Protein AF-A0A4R6Q178-F1 (afdb_monomer)

Radius of gyration: 17.93 Å; Cα contacts (8 Å, |Δi|>4): 59; chains: 1; bounding box: 51×26×48 Å

pLDDT: mean 77.83, std 16.65, range [44.28, 95.94]

Mean predicted aligned error: 10.74 Å

Sequence (80 aa):
MLYPSINKIRKKADSRYTL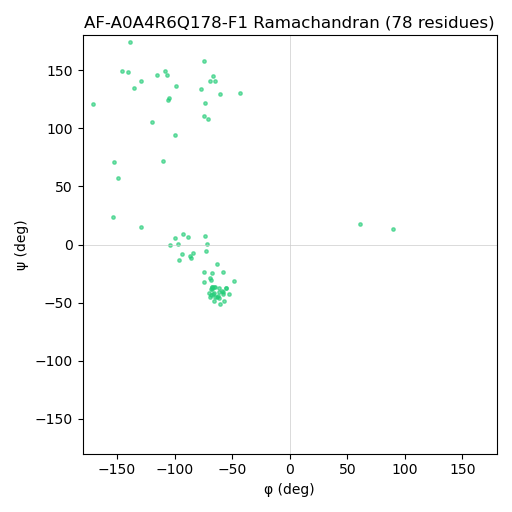VVLAAKRARDLIDGKPALTDTAVDQPVSIAAHEIAEDLITYSRDESAMDDAHDASAEKTEE

Nearest PDB structures (foldseek):
  8i24-assembly1_E  TM=9.410E-01  e=3.392E-04  Acetivibrio thermocellus DSM 1313
  7l7b-assembly1_E  TM=9.129E-01  e=7.810E-04  Clostridia bacterium
  6pst-assembly1_K  TM=9.121E-01  e=1.140E-02  Escherichia coli
  7szk-assembly1_E  TM=8.973E-01  e=1.535E-02  Escherichia coli K-12
  6asx-assembly1_K  TM=9.034E-01  e=2.956E-02  Escherichia coli K-12

Solvent-accessible surface area (backbone atoms only — not comparable to full-atom values): 5304 Å² total; per-residue (Å²): 130,75,69,62,56,67,76,65,43,55,77,70,39,99,39,76,66,58,44,52,50,51,28,53,55,45,18,48,43,44,73,74,66,46,82,77,93,58,96,65,100,57,87,49,43,55,48,44,28,45,41,28,39,58,70,67,76,48,82,85,84,80,73,78,87,72,70,80,86,77,77,89,85,83,84,84,76,90,78,136

Organism: NCBI:txid433323

Foldseek 3Di:
DQPPDPVLLPVQDPDPVQSVVQLVVQLVCVVVPNDQPDDDPDPRSSSSSSVCSSVVVDHDDDDPVVPPPPDPDPDDDDDD

Secondary structure (DSSP, 8-state):
--SSPHHHHTTSSSSHHHHHHHHHHHHHHHHTTPPPSS--S---HHHHHHHHHHTTS------GGGSSTTS-SS------

InterPro domains:
  IPR003716 DNA-directed RNA polymerase, omega subunit [MF_00366] (1-61)
  IPR003716 DNA-directed RNA polymerase, omega subunit [PTHR34476] (1-71)
  IPR003716 DNA-directed RNA polymerase, omega subunit [TIGR00690] (1-58)
  IPR006110 RNA polymerase, subunit omega/Rpo6/RPB6 [PF01192] (11-60)
  IPR006110 RNA polymerase, subunit omega/Rpo6/RPB6 [SM01409] (8-60)
  IPR036161 RPB6/omega subunit-like superfamily [G3DSA:3.90.940.10] (5-80)
  IPR036161 RPB6/omega subunit-like superfamily [SSF63562] (1-66)

Structure (mmCIF, N/CA/C/O backbone):
data_AF-A0A4R6Q178-F1
#
_entry.id   AF-A0A4R6Q178-F1
#
loop_
_atom_site.group_PDB
_atom_site.id
_atom_site.type_symbol
_atom_site.label_atom_id
_atom_site.label_alt_id
_atom_site.label_comp_id
_atom_site.label_asym_id
_atom_site.label_entity_id
_atom_site.label_seq_id
_atom_site.pdbx_PDB_ins_code
_atom_site.Cartn_x
_atom_site.Cartn_y
_atom_site.Cartn_z
_atom_site.occupancy
_atom_site.B_iso_or_equiv
_atom_site.auth_seq_id
_atom_site.auth_comp_id
_atom_site.auth_asym_id
_atom_site.auth_atom_id
_atom_site.pdbx_PDB_model_num
ATOM 1 N N . MET A 1 1 ? 0.237 -15.211 11.637 1.00 49.59 1 MET A N 1
ATOM 2 C CA . MET A 1 1 ? 0.030 -15.345 10.176 1.00 49.59 1 MET A CA 1
ATOM 3 C C . MET A 1 1 ? -0.142 -13.947 9.613 1.00 49.59 1 MET A C 1
ATOM 5 O O . MET A 1 1 ? -0.976 -13.228 10.141 1.00 49.59 1 MET A O 1
ATOM 9 N N . LEU A 1 2 ? 0.658 -13.546 8.619 1.00 52.59 2 LEU A N 1
ATOM 10 C CA . LEU A 1 2 ? 0.487 -12.249 7.959 1.00 52.59 2 LEU A CA 1
ATOM 11 C C . LEU A 1 2 ? -0.792 -12.333 7.112 1.00 52.59 2 LEU A C 1
ATOM 13 O O . LEU A 1 2 ? -0.843 -13.098 6.146 1.00 52.59 2 LEU A O 1
ATOM 17 N N . TYR A 1 3 ? -1.843 -11.651 7.552 1.00 53.62 3 TYR A N 1
ATOM 18 C CA . TYR A 1 3 ? -3.060 -11.458 6.776 1.00 53.62 3 TYR A CA 1
ATOM 19 C C . TYR A 1 3 ? -2.966 -10.071 6.136 1.00 53.62 3 TYR A C 1
ATOM 21 O O . TYR A 1 3 ? -2.508 -9.152 6.815 1.00 53.62 3 TYR A O 1
ATOM 29 N N . PRO A 1 4 ? -3.317 -9.924 4.850 1.00 64.94 4 PRO A N 1
ATOM 30 C CA . PRO A 1 4 ? -3.857 -10.937 3.936 1.00 64.94 4 PRO A CA 1
ATOM 31 C C . PRO A 1 4 ? -2.818 -11.960 3.443 1.00 64.94 4 PRO A C 1
ATOM 33 O O . PRO A 1 4 ? -1.617 -11.700 3.413 1.00 64.94 4 PRO A O 1
ATOM 36 N N . SER A 1 5 ? -3.281 -13.136 2.994 1.00 69.75 5 SER A N 1
ATOM 37 C CA . SER A 1 5 ? -2.385 -14.149 2.415 1.00 69.75 5 SER A CA 1
ATOM 38 C C . SER A 1 5 ? -1.670 -13.596 1.174 1.00 69.75 5 SER A C 1
ATOM 40 O O . SER A 1 5 ? -2.334 -13.149 0.234 1.00 69.75 5 SER A O 1
ATOM 42 N N . ILE A 1 6 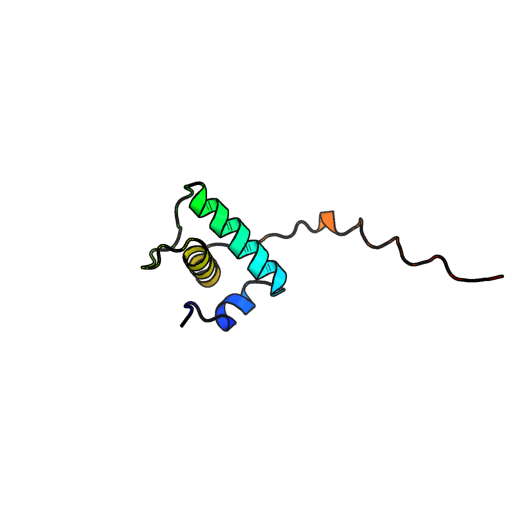? -0.342 -13.725 1.122 1.00 67.44 6 ILE A N 1
ATOM 43 C CA . ILE A 1 6 ? 0.526 -13.260 0.021 1.00 67.44 6 ILE A CA 1
ATOM 44 C C . ILE A 1 6 ? 0.029 -13.673 -1.380 1.00 67.44 6 ILE A C 1
ATOM 46 O O . ILE A 1 6 ? 0.200 -12.940 -2.351 1.00 67.44 6 ILE A O 1
ATOM 50 N N . ASN A 1 7 ? -0.640 -14.826 -1.493 1.00 68.00 7 ASN A N 1
ATOM 51 C CA . ASN A 1 7 ? -1.174 -15.342 -2.755 1.00 68.00 7 ASN A CA 1
ATOM 52 C C . ASN A 1 7 ? -2.343 -14.515 -3.313 1.00 68.00 7 ASN A C 1
ATOM 54 O O . ASN A 1 7 ? -2.488 -14.438 -4.531 1.00 68.00 7 ASN A O 1
ATOM 58 N N . LYS A 1 8 ? -3.156 -13.883 -2.453 1.00 69.94 8 LYS A N 1
ATOM 59 C CA . LYS A 1 8 ? -4.227 -12.971 -2.892 1.00 69.94 8 LYS A CA 1
ATOM 60 C 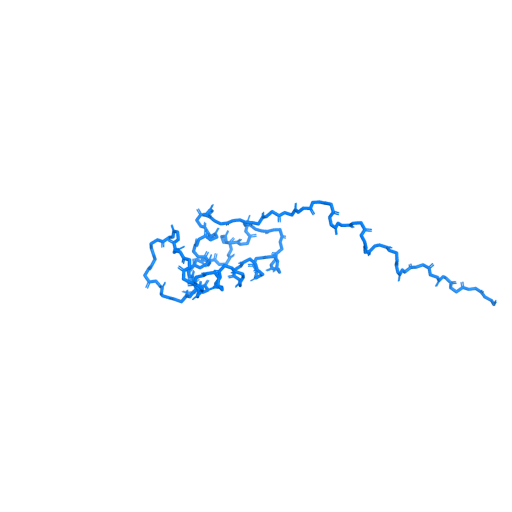C . LYS A 1 8 ? -3.638 -11.680 -3.457 1.00 69.94 8 LYS A C 1
ATOM 62 O O . LYS A 1 8 ? -4.060 -11.229 -4.515 1.00 69.94 8 LYS A O 1
ATOM 67 N N . ILE A 1 9 ? -2.611 -11.154 -2.793 1.00 72.25 9 ILE A N 1
ATOM 68 C CA . ILE A 1 9 ? -1.965 -9.889 -3.156 1.00 72.25 9 ILE A CA 1
ATOM 69 C C . ILE A 1 9 ? -1.084 -10.043 -4.408 1.00 72.25 9 ILE A C 1
ATOM 71 O O . ILE A 1 9 ? -1.009 -9.146 -5.238 1.00 72.25 9 ILE A O 1
ATOM 75 N N . ARG A 1 10 ? -0.480 -11.220 -4.622 1.00 72.12 10 ARG A N 1
ATOM 76 C CA . ARG A 1 10 ? 0.322 -11.520 -5.825 1.00 72.12 10 ARG A CA 1
ATOM 77 C C . ARG 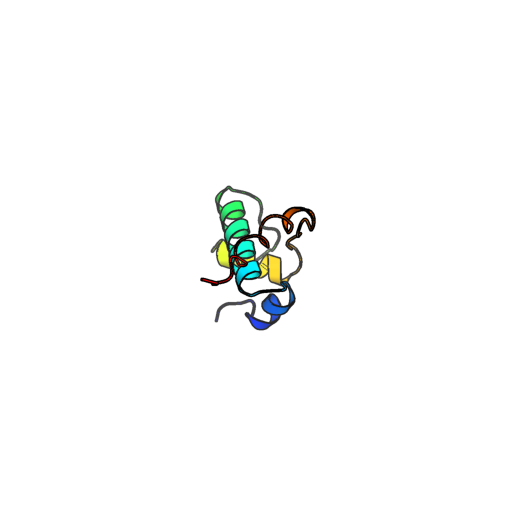A 1 10 ? -0.423 -11.362 -7.149 1.00 72.12 10 ARG A C 1
ATOM 79 O O . ARG A 1 10 ? 0.236 -11.205 -8.164 1.00 72.12 10 ARG A O 1
ATOM 86 N N . LYS A 1 11 ? -1.755 -11.453 -7.158 1.00 78.00 11 LYS A N 1
ATOM 87 C CA . LYS A 1 11 ? -2.563 -11.251 -8.372 1.00 78.00 11 LYS A CA 1
ATOM 88 C C . LYS A 1 11 ? -2.857 -9.774 -8.657 1.00 78.00 11 LYS A C 1
ATOM 90 O O . LYS A 1 11 ? -3.436 -9.478 -9.691 1.00 78.00 11 LYS A O 1
ATOM 95 N N . LYS A 1 12 ? -2.495 -8.873 -7.738 1.00 80.00 12 LYS A N 1
ATOM 96 C CA . LYS A 1 12 ? -2.766 -7.430 -7.813 1.00 80.00 12 LYS A CA 1
ATOM 97 C C . LYS A 1 12 ? -1.625 -6.634 -8.443 1.00 80.00 12 LYS A C 1
ATOM 99 O O . LYS A 1 12 ? -1.779 -5.446 -8.685 1.00 80.00 12 LYS A O 1
ATOM 104 N N . ALA A 1 13 ? -0.479 -7.271 -8.689 1.00 8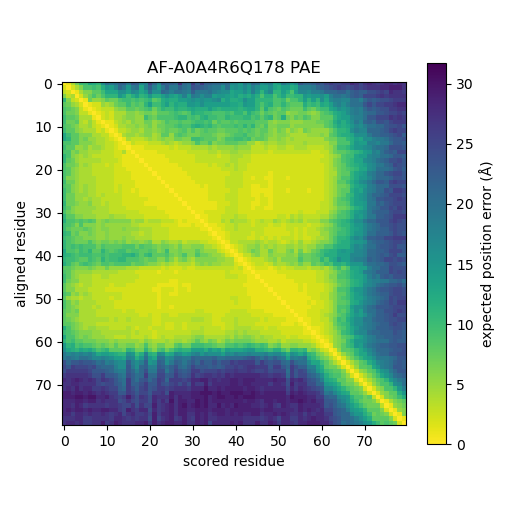0.94 13 ALA A N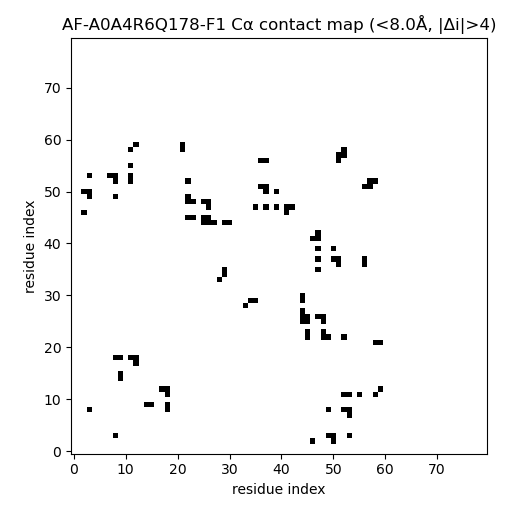 1
ATOM 105 C CA . ALA A 1 13 ? 0.648 -6.650 -9.364 1.00 80.94 13 ALA A CA 1
ATOM 106 C C . ALA A 1 13 ? 1.409 -7.646 -10.233 1.00 80.94 13 ALA A C 1
ATOM 108 O O . ALA A 1 13 ? 1.517 -8.823 -9.894 1.00 80.94 13 ALA A O 1
ATOM 109 N N . ASP A 1 14 ? 1.998 -7.144 -11.316 1.00 79.38 14 ASP A N 1
ATOM 110 C CA . ASP A 1 14 ? 2.689 -7.975 -12.310 1.00 79.38 14 ASP A CA 1
ATOM 111 C C . ASP A 1 14 ? 3.964 -8.622 -11.756 1.00 79.38 14 ASP A C 1
ATOM 113 O O . ASP A 1 14 ? 4.422 -9.655 -12.240 1.00 79.38 14 ASP A O 1
ATOM 117 N N . SER A 1 15 ? 4.562 -8.014 -10.727 1.00 84.25 15 SER A N 1
ATOM 118 C CA . SER A 1 15 ? 5.802 -8.486 -10.122 1.00 84.25 15 SER A CA 1
ATOM 119 C C . SER A 1 15 ? 5.793 -8.342 -8.606 1.00 84.25 15 SER A C 1
ATOM 121 O O . SER A 1 15 ? 5.254 -7.388 -8.039 1.00 84.25 15 SER A O 1
ATOM 123 N N . ARG A 1 16 ? 6.493 -9.270 -7.941 1.00 84.00 16 ARG A N 1
ATOM 124 C CA . ARG A 1 16 ? 6.755 -9.217 -6.494 1.00 84.00 16 ARG A CA 1
ATOM 125 C C . ARG A 1 16 ? 7.437 -7.907 -6.096 1.00 84.00 16 ARG A C 1
ATOM 127 O O . ARG A 1 16 ? 7.116 -7.359 -5.050 1.00 84.00 16 ARG A O 1
ATOM 134 N N . TYR A 1 17 ? 8.339 -7.394 -6.932 1.00 87.50 17 TYR A N 1
ATOM 135 C CA . TYR A 1 17 ? 9.051 -6.144 -6.661 1.00 87.50 17 TYR A CA 1
ATOM 136 C C . TYR A 1 17 ? 8.117 -4.936 -6.727 1.00 87.50 17 TYR A C 1
ATOM 138 O O . TYR A 1 17 ? 8.143 -4.100 -5.829 1.00 87.50 17 TYR A O 1
ATOM 146 N N . THR A 1 18 ? 7.234 -4.884 -7.731 1.00 88.38 18 THR A N 1
ATOM 147 C CA . THR A 1 18 ? 6.200 -3.844 -7.834 1.00 88.38 18 THR A CA 1
ATOM 148 C C . THR A 1 18 ? 5.313 -3.841 -6.600 1.00 88.38 18 THR A C 1
ATOM 150 O O . THR A 1 18 ? 5.058 -2.780 -6.040 1.00 88.38 18 THR A O 1
ATOM 153 N N . LEU A 1 19 ? 4.917 -5.023 -6.123 1.00 88.38 19 LEU A N 1
ATOM 154 C CA . LEU A 1 19 ? 4.098 -5.134 -4.926 1.00 88.38 19 LEU A CA 1
ATOM 155 C C . LEU A 1 19 ? 4.807 -4.607 -3.669 1.00 88.38 19 LEU A C 1
ATOM 157 O O . LEU A 1 19 ? 4.210 -3.865 -2.893 1.00 88.38 19 LEU A O 1
ATOM 161 N N . VAL A 1 20 ? 6.082 -4.961 -3.477 1.00 89.94 20 VAL A N 1
ATOM 162 C CA . VAL A 1 20 ? 6.885 -4.481 -2.339 1.00 89.94 20 VAL A CA 1
ATOM 163 C C . VAL A 1 20 ? 7.046 -2.962 -2.385 1.00 89.94 20 VAL A C 1
ATOM 165 O O . VAL A 1 20 ? 6.868 -2.295 -1.368 1.00 89.94 20 VAL A O 1
ATOM 168 N N . VAL A 1 21 ? 7.337 -2.400 -3.562 1.00 91.50 21 VAL A N 1
ATOM 169 C CA . VAL A 1 21 ? 7.482 -0.948 -3.738 1.00 91.50 21 VAL A CA 1
ATOM 170 C C . VAL A 1 21 ? 6.153 -0.228 -3.506 1.00 91.50 21 VAL A C 1
ATOM 172 O O . VAL A 1 21 ? 6.141 0.803 -2.838 1.00 91.50 21 VAL A O 1
ATOM 175 N N . LEU A 1 22 ? 5.039 -0.767 -4.009 1.00 91.69 22 LEU A N 1
ATOM 176 C CA . LEU A 1 22 ? 3.700 -0.210 -3.805 1.00 91.69 22 LEU A CA 1
ATOM 177 C C . LEU A 1 22 ? 3.336 -0.175 -2.316 1.00 91.69 22 LEU A C 1
ATOM 179 O O . LEU A 1 22 ? 2.991 0.886 -1.797 1.00 91.69 22 LEU A O 1
ATOM 183 N N . ALA A 1 23 ? 3.492 -1.303 -1.618 1.00 91.56 23 ALA A N 1
ATOM 184 C CA . ALA A 1 23 ? 3.226 -1.392 -0.185 1.00 91.56 23 ALA A CA 1
ATOM 185 C C . ALA A 1 23 ? 4.129 -0.449 0.626 1.00 91.56 23 ALA A C 1
ATOM 187 O O . ALA A 1 23 ? 3.654 0.215 1.541 1.00 91.56 23 ALA A O 1
ATOM 188 N N . ALA A 1 24 ? 5.413 -0.332 0.270 1.00 93.31 24 ALA A N 1
ATOM 189 C CA . ALA A 1 24 ? 6.344 0.568 0.949 1.00 93.31 24 ALA A CA 1
ATOM 190 C C . ALA A 1 24 ? 5.996 2.049 0.739 1.00 93.31 24 ALA A C 1
ATOM 192 O O . ALA A 1 24 ? 6.042 2.826 1.690 1.00 93.31 24 ALA A O 1
ATOM 193 N N . LYS A 1 25 ? 5.638 2.447 -0.490 1.00 94.25 25 LYS A N 1
ATOM 194 C CA . LYS A 1 25 ? 5.180 3.813 -0.786 1.00 94.25 25 LYS A CA 1
ATOM 195 C C . LYS A 1 25 ? 3.916 4.136 0.003 1.00 94.25 25 LYS A C 1
ATOM 197 O O . LYS A 1 25 ? 3.857 5.172 0.656 1.00 94.25 25 LYS A O 1
ATOM 202 N N . ARG A 1 26 ? 2.949 3.216 0.013 1.00 94.88 26 ARG A N 1
ATOM 203 C CA . ARG A 1 26 ? 1.706 3.412 0.755 1.00 94.88 26 ARG A CA 1
ATOM 204 C C . ARG A 1 26 ? 1.905 3.419 2.274 1.00 94.88 26 ARG A C 1
ATOM 206 O O . ARG A 1 26 ? 1.281 4.206 2.972 1.00 94.88 26 ARG A O 1
ATOM 213 N N . ALA A 1 27 ? 2.809 2.605 2.804 1.00 94.44 27 ALA A N 1
ATOM 214 C CA . ALA A 1 27 ? 3.134 2.645 4.225 1.00 94.44 27 ALA A CA 1
ATOM 215 C C . ALA A 1 27 ? 3.701 4.013 4.650 1.00 94.44 27 ALA A C 1
ATOM 217 O O . ALA A 1 27 ? 3.363 4.492 5.726 1.00 94.44 27 ALA A O 1
ATOM 218 N N . ARG A 1 28 ? 4.520 4.664 3.807 1.00 95.81 28 ARG A N 1
ATOM 219 C CA . ARG A 1 28 ? 5.006 6.033 4.073 1.00 95.81 28 ARG A CA 1
ATOM 220 C C . ARG A 1 28 ? 3.874 7.047 4.077 1.00 95.81 28 ARG A C 1
ATOM 222 O O . ARG A 1 28 ? 3.785 7.824 5.007 1.00 95.81 28 ARG A O 1
ATOM 229 N N . ASP A 1 29 ? 2.976 6.964 3.103 1.00 95.25 29 ASP A N 1
ATOM 230 C CA . ASP A 1 29 ? 1.780 7.806 3.038 1.00 95.25 29 ASP A CA 1
ATOM 231 C C . ASP A 1 29 ? 0.953 7.764 4.336 1.00 95.25 29 ASP A C 1
ATOM 233 O O . ASP A 1 29 ? 0.484 8.796 4.810 1.00 95.25 29 ASP A O 1
ATOM 237 N N . LEU A 1 30 ? 0.787 6.573 4.918 1.00 93.88 30 LEU A N 1
ATOM 238 C CA . LEU A 1 30 ? 0.092 6.394 6.196 1.00 93.88 30 LEU A CA 1
ATOM 239 C C . LEU A 1 30 ? 0.875 7.007 7.369 1.00 93.88 30 LEU A C 1
ATOM 241 O O . LEU A 1 30 ? 0.276 7.603 8.258 1.00 93.88 30 LEU A O 1
ATOM 245 N N . ILE A 1 31 ? 2.208 6.901 7.360 1.00 93.81 31 ILE A N 1
ATOM 246 C CA . ILE A 1 31 ? 3.085 7.544 8.356 1.00 93.81 31 ILE A CA 1
ATOM 247 C C . ILE A 1 31 ? 3.027 9.074 8.236 1.00 93.81 31 ILE A C 1
ATOM 249 O O . ILE A 1 31 ? 3.011 9.764 9.251 1.00 93.81 31 ILE A O 1
ATOM 253 N N . ASP A 1 32 ? 2.920 9.595 7.014 1.00 95.94 32 ASP A N 1
ATOM 254 C CA . ASP A 1 32 ? 2.771 11.023 6.717 1.00 95.94 32 ASP A CA 1
ATOM 255 C C . ASP A 1 32 ? 1.376 11.566 7.097 1.00 95.94 32 ASP A C 1
ATOM 257 O O . ASP A 1 32 ? 1.089 12.750 6.914 1.00 95.94 32 ASP A O 1
ATOM 261 N N . GLY A 1 33 ? 0.496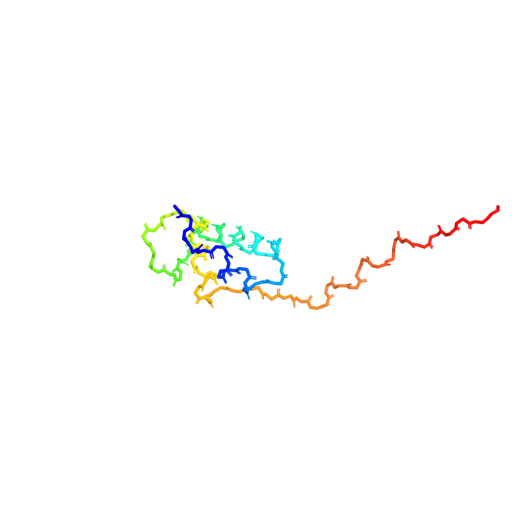 10.718 7.642 1.00 92.69 33 GLY A N 1
ATOM 262 C CA . GLY A 1 33 ? -0.815 11.100 8.162 1.00 92.69 33 GLY A CA 1
ATOM 263 C C . GLY A 1 33 ? -1.942 11.055 7.133 1.00 92.69 33 GLY A C 1
ATOM 264 O O . GLY A 1 33 ? -3.024 11.584 7.397 1.00 92.69 33 GLY A O 1
ATOM 265 N N . LYS A 1 34 ? -1.736 10.432 5.963 1.00 94.75 34 LYS A N 1
ATOM 266 C CA . LYS A 1 34 ? -2.848 10.187 5.034 1.00 94.75 34 LYS A CA 1
ATOM 267 C C . LYS A 1 34 ? -3.830 9.183 5.649 1.00 94.75 34 LYS A C 1
ATOM 269 O O . LYS A 1 34 ? -3.404 8.245 6.323 1.00 94.75 34 LYS A O 1
ATOM 274 N N . PRO A 1 35 ? -5.140 9.334 5.392 1.00 92.19 35 PRO A N 1
ATOM 275 C CA . PRO A 1 35 ? -6.136 8.429 5.945 1.00 92.19 35 PRO A CA 1
ATOM 276 C C . PRO A 1 35 ? -5.956 7.010 5.396 1.00 92.19 35 PRO A C 1
ATOM 278 O O . PRO A 1 35 ? -5.679 6.818 4.204 1.00 92.19 35 P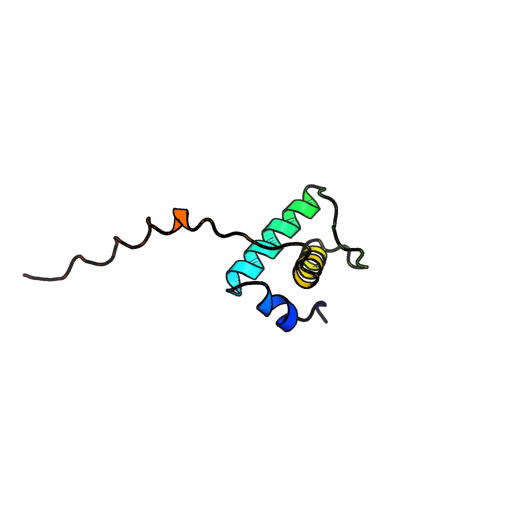RO A O 1
ATOM 281 N N . ALA A 1 36 ? -6.153 6.027 6.273 1.00 92.81 36 ALA A N 1
ATOM 282 C CA . ALA A 1 36 ? -6.344 4.640 5.879 1.00 92.81 36 ALA A CA 1
ATOM 283 C C . ALA A 1 36 ? -7.697 4.485 5.169 1.00 92.81 36 ALA A C 1
ATOM 285 O O . ALA A 1 36 ? -8.686 5.112 5.548 1.00 92.81 36 ALA A O 1
ATOM 286 N N . LEU A 1 37 ? -7.724 3.669 4.119 1.00 91.00 37 LEU A N 1
ATOM 287 C CA . LEU A 1 37 ? -8.911 3.398 3.304 1.00 91.00 37 LEU A CA 1
ATOM 288 C C . LEU A 1 37 ? -9.640 2.121 3.732 1.00 91.00 37 LEU A C 1
ATOM 290 O O . LEU A 1 37 ? -10.765 1.886 3.303 1.00 91.00 37 LEU A O 1
ATOM 294 N N . THR A 1 38 ? -8.996 1.302 4.560 1.00 87.44 38 THR A N 1
ATOM 295 C CA . THR A 1 38 ? -9.532 0.050 5.098 1.00 87.44 38 THR A CA 1
ATOM 296 C C . THR A 1 38 ? -9.689 0.165 6.610 1.00 87.44 38 THR A C 1
ATOM 298 O O . THR A 1 38 ? -8.887 0.828 7.274 1.00 87.44 38 THR A O 1
ATOM 301 N N . ASP A 1 39 ? -10.717 -0.484 7.148 1.00 82.12 39 ASP A N 1
ATOM 302 C CA . ASP A 1 39 ? -10.974 -0.547 8.584 1.00 82.12 39 ASP A CA 1
ATOM 303 C C . ASP A 1 39 ? -10.451 -1.887 9.105 1.00 82.12 39 ASP A C 1
ATOM 305 O O . ASP A 1 39 ? -11.078 -2.941 8.967 1.00 82.12 39 ASP A O 1
ATOM 309 N N . THR A 1 40 ? -9.218 -1.866 9.602 1.00 80.38 40 THR A N 1
ATOM 310 C CA . THR A 1 40 ? -8.476 -3.065 9.980 1.00 80.38 40 THR A CA 1
ATOM 311 C C . THR A 1 40 ? -7.923 -2.928 11.389 1.00 80.38 40 THR A C 1
ATOM 313 O O . THR A 1 40 ? -7.438 -1.874 11.782 1.00 80.38 40 THR A O 1
ATOM 316 N N . ALA A 1 41 ? -7.955 -4.018 12.157 1.00 81.50 41 ALA A N 1
ATOM 317 C CA . ALA A 1 41 ? -7.502 -4.042 13.550 1.00 81.50 41 ALA A CA 1
ATOM 318 C C . ALA A 1 41 ? -5.967 -3.994 13.712 1.00 81.50 41 ALA A C 1
ATOM 320 O O . ALA A 1 41 ? -5.453 -4.226 14.806 1.00 81.50 41 ALA A O 1
ATOM 321 N N . VAL A 1 42 ? -5.219 -3.779 12.625 1.00 82.56 42 VAL A N 1
ATOM 322 C CA . VAL A 1 42 ? -3.757 -3.672 12.641 1.00 82.56 42 VAL A CA 1
ATOM 323 C C . VAL A 1 42 ? -3.313 -2.226 12.481 1.00 82.56 42 VAL A C 1
ATOM 325 O O . VAL A 1 42 ? -3.607 -1.596 11.476 1.00 82.56 42 VAL A O 1
ATOM 328 N N . ASP A 1 43 ? -2.486 -1.759 13.415 1.00 85.00 43 ASP A N 1
ATOM 329 C CA . ASP A 1 43 ? -1.936 -0.393 13.402 1.00 85.00 43 ASP A CA 1
ATOM 330 C C . ASP A 1 43 ? -0.643 -0.252 12.585 1.00 85.00 43 ASP A C 1
ATOM 332 O O . ASP A 1 43 ? -0.135 0.847 12.374 1.00 85.00 43 ASP A O 1
ATOM 336 N N . GLN A 1 44 ? -0.048 -1.366 12.148 1.00 90.38 44 GLN A N 1
ATOM 337 C CA . GLN A 1 44 ? 1.225 -1.328 11.430 1.00 90.38 44 GLN A CA 1
ATOM 338 C C . GLN A 1 44 ? 1.007 -0.800 10.002 1.00 90.38 44 GLN A C 1
ATOM 340 O O . GLN A 1 44 ? 0.301 -1.461 9.234 1.00 90.38 44 GLN A O 1
ATOM 345 N N . PRO A 1 45 ? 1.663 0.303 9.583 1.00 92.31 45 PRO A N 1
ATOM 346 C CA . PRO A 1 45 ? 1.416 0.931 8.280 1.00 92.31 45 PRO A CA 1
ATOM 347 C C . PRO A 1 45 ? 1.585 -0.020 7.091 1.00 92.31 45 PRO A C 1
ATOM 349 O O . PRO A 1 45 ? 0.816 0.008 6.136 1.00 92.31 45 PRO A O 1
ATOM 352 N N . VAL A 1 46 ? 2.572 -0.916 7.160 1.00 91.50 46 VAL A N 1
ATOM 353 C CA . VAL A 1 46 ? 2.820 -1.922 6.115 1.00 91.50 46 VAL A CA 1
ATOM 354 C C . VAL A 1 46 ? 1.692 -2.952 6.046 1.00 91.50 46 VAL A C 1
ATOM 356 O O . VAL A 1 46 ? 1.323 -3.388 4.957 1.00 91.50 46 VAL A O 1
ATOM 359 N N . SER A 1 47 ? 1.128 -3.332 7.193 1.00 90.25 47 SER A N 1
ATOM 360 C CA . SER A 1 47 ? -0.005 -4.255 7.248 1.00 90.25 47 SER A CA 1
ATOM 361 C C . SER A 1 47 ? -1.261 -3.596 6.686 1.00 90.25 47 SER A C 1
ATOM 363 O O . SER A 1 47 ? -1.916 -4.197 5.841 1.00 90.25 47 SER A O 1
ATOM 365 N N . ILE A 1 48 ? -1.549 -2.348 7.071 1.00 92.00 48 ILE A N 1
ATOM 366 C CA . ILE A 1 48 ? -2.669 -1.568 6.520 1.00 92.00 48 ILE A CA 1
ATOM 367 C C . ILE A 1 48 ? -2.533 -1.458 4.997 1.00 92.00 48 ILE A C 1
ATOM 369 O O . ILE A 1 48 ? -3.457 -1.819 4.276 1.00 92.00 48 ILE A O 1
ATOM 373 N N . ALA A 1 49 ? -1.353 -1.085 4.492 1.00 92.00 49 ALA A N 1
ATOM 374 C CA . ALA A 1 49 ? -1.096 -1.018 3.054 1.00 92.00 49 ALA A CA 1
ATOM 375 C C . ALA A 1 49 ? -1.335 -2.366 2.348 1.00 92.00 49 ALA A C 1
ATOM 377 O O . ALA A 1 49 ? -1.908 -2.414 1.262 1.00 92.00 49 ALA A O 1
ATOM 378 N N . ALA A 1 50 ? -0.926 -3.484 2.958 1.00 89.62 50 ALA A N 1
ATOM 379 C CA . ALA A 1 50 ? -1.178 -4.813 2.405 1.00 89.62 50 ALA A CA 1
ATOM 380 C C . ALA A 1 50 ? -2.679 -5.154 2.355 1.00 89.62 50 ALA A C 1
ATOM 382 O O . ALA A 1 50 ? -3.119 -5.790 1.396 1.00 89.62 50 ALA A O 1
ATOM 383 N N . HIS A 1 51 ? -3.455 -4.727 3.355 1.00 89.75 51 HIS A N 1
ATOM 384 C CA . HIS A 1 51 ? -4.912 -4.853 3.369 1.00 89.75 51 HIS A CA 1
ATOM 385 C C . HIS A 1 51 ? -5.566 -4.010 2.270 1.00 89.75 51 HIS A C 1
ATOM 387 O O . HIS A 1 51 ? -6.328 -4.554 1.475 1.00 89.75 51 HIS A O 1
ATOM 393 N N . GLU A 1 52 ? -5.189 -2.737 2.140 1.00 91.25 52 GLU A N 1
ATOM 394 C CA . GLU A 1 52 ? -5.722 -1.839 1.106 1.00 91.25 52 GLU A CA 1
ATOM 395 C C . GLU A 1 52 ? -5.457 -2.365 -0.314 1.00 91.25 52 GLU A C 1
ATOM 397 O O . GLU A 1 52 ? -6.338 -2.317 -1.171 1.00 91.25 52 GLU A O 1
ATOM 402 N N . ILE A 1 53 ? -4.266 -2.925 -0.566 1.00 90.44 53 ILE A N 1
ATOM 403 C CA . ILE A 1 53 ? -3.937 -3.545 -1.861 1.00 90.44 53 ILE A CA 1
ATOM 404 C C . ILE A 1 53 ? -4.747 -4.834 -2.076 1.00 90.44 53 ILE A C 1
ATOM 406 O O . ILE A 1 53 ? -5.169 -5.133 -3.191 1.00 90.44 53 ILE A O 1
ATOM 410 N N . ALA A 1 54 ? -4.969 -5.632 -1.029 1.00 87.81 54 ALA A N 1
ATOM 411 C CA . ALA A 1 54 ? -5.753 -6.862 -1.144 1.00 87.81 54 ALA A CA 1
ATOM 412 C C . ALA A 1 54 ? -7.244 -6.609 -1.402 1.00 87.81 54 ALA A C 1
ATOM 414 O O . ALA A 1 54 ? -7.887 -7.453 -2.029 1.00 87.81 54 ALA A O 1
ATOM 415 N N . GLU A 1 55 ? -7.760 -5.477 -0.926 1.00 89.00 55 GLU A N 1
ATOM 416 C CA . GLU A 1 55 ? -9.140 -5.010 -1.097 1.00 89.00 55 GLU A CA 1
ATOM 417 C C . GLU A 1 55 ? -9.349 -4.181 -2.376 1.00 89.00 55 GLU A C 1
ATOM 419 O O . GLU A 1 55 ? -10.439 -3.662 -2.584 1.00 89.00 55 GLU A O 1
ATOM 424 N N . ASP A 1 56 ? -8.334 -4.072 -3.245 1.00 88.44 56 ASP A N 1
ATOM 425 C CA . ASP A 1 56 ? -8.371 -3.270 -4.482 1.00 88.44 56 ASP A CA 1
ATOM 426 C C . ASP A 1 56 ? -8.603 -1.764 -4.263 1.00 88.44 56 ASP A C 1
ATOM 428 O O . ASP A 1 56 ? -8.924 -1.036 -5.201 1.00 88.44 56 ASP A O 1
ATOM 432 N N . LEU A 1 57 ? -8.393 -1.267 -3.042 1.00 90.31 57 LEU A N 1
ATOM 433 C CA . LEU A 1 57 ? -8.525 0.157 -2.722 1.00 90.31 57 LEU A CA 1
ATOM 434 C C . LEU A 1 57 ? -7.342 0.967 -3.263 1.00 90.31 57 LEU A C 1
ATOM 436 O O . LEU A 1 57 ? -7.451 2.175 -3.471 1.00 90.31 57 LEU A O 1
ATOM 440 N N . ILE A 1 58 ? -6.202 0.302 -3.476 1.00 89.44 58 ILE A N 1
ATOM 441 C CA . ILE A 1 58 ? -4.962 0.902 -3.966 1.00 89.44 58 ILE A CA 1
ATOM 442 C C . ILE A 1 58 ? -4.344 0.021 -5.042 1.00 89.44 58 ILE A C 1
ATOM 444 O O . ILE A 1 58 ? -4.185 -1.186 -4.873 1.00 89.44 58 ILE A O 1
ATOM 448 N N . THR A 1 59 ? -3.921 0.663 -6.129 1.00 89.31 59 THR A N 1
ATOM 449 C CA . THR A 1 59 ? -3.216 0.036 -7.248 1.00 89.31 59 THR A CA 1
ATOM 450 C C . THR A 1 59 ? -2.068 0.928 -7.729 1.00 89.31 59 THR A C 1
ATOM 452 O O . THR A 1 59 ? -1.893 2.050 -7.250 1.00 89.31 59 THR A O 1
ATOM 455 N N . TYR A 1 60 ? -1.262 0.429 -8.661 1.00 87.50 60 TYR A N 1
ATOM 456 C CA . TYR A 1 60 ? -0.229 1.202 -9.345 1.00 87.50 60 TYR A CA 1
ATOM 457 C C . TYR A 1 60 ? -0.641 1.460 -10.794 1.00 87.50 60 TYR A C 1
ATOM 459 O O . TYR A 1 60 ? -1.299 0.635 -11.423 1.00 87.50 60 TYR A O 1
ATOM 467 N N . SER A 1 61 ? -0.197 2.594 -11.327 1.00 84.69 61 SER A N 1
ATOM 468 C CA . SER A 1 61 ? -0.170 2.851 -12.764 1.00 84.69 61 SER A CA 1
ATOM 469 C C . SER A 1 61 ? 1.277 2.770 -13.243 1.00 84.69 61 SER A C 1
ATOM 471 O O . SER A 1 61 ? 2.196 3.131 -12.499 1.00 84.69 61 SER A O 1
ATOM 473 N N . ARG A 1 62 ? 1.490 2.281 -14.466 1.00 78.50 62 ARG A N 1
ATOM 474 C CA . ARG A 1 62 ? 2.744 2.495 -15.191 1.00 78.50 62 ARG A CA 1
ATOM 475 C C . ARG A 1 62 ? 2.479 3.525 -16.268 1.00 78.50 62 ARG A C 1
ATOM 477 O O . ARG A 1 62 ? 1.619 3.304 -17.112 1.00 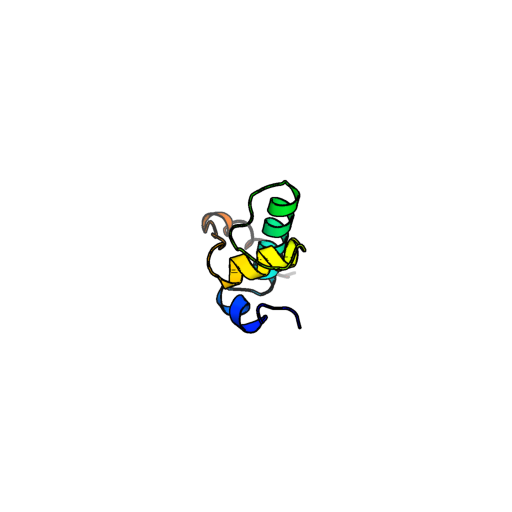78.50 62 ARG A O 1
ATOM 484 N N . ASP A 1 63 ? 3.259 4.592 -16.261 1.00 80.44 63 ASP A N 1
ATOM 485 C CA . ASP A 1 63 ? 3.376 5.438 -17.437 1.00 80.44 63 ASP A CA 1
ATOM 486 C C . ASP A 1 63 ? 4.246 4.695 -18.457 1.00 80.44 63 ASP A C 1
ATOM 488 O O . ASP A 1 63 ? 5.439 4.479 -18.236 1.00 80.44 63 ASP A O 1
ATOM 492 N N . GLU A 1 64 ? 3.638 4.244 -19.557 1.00 65.69 64 GLU A N 1
ATOM 493 C CA . GLU A 1 64 ? 4.343 3.536 -20.638 1.00 65.69 64 GLU A CA 1
ATOM 494 C C . GLU A 1 64 ? 5.405 4.416 -21.320 1.00 65.69 64 GLU A C 1
ATOM 496 O O . GLU A 1 64 ? 6.330 3.900 -21.937 1.00 65.69 64 GLU A O 1
ATOM 501 N N . SER A 1 65 ? 5.347 5.739 -21.137 1.00 60.12 65 SER A N 1
ATOM 502 C CA . SER A 1 65 ? 6.297 6.702 -21.705 1.00 60.12 65 SER A CA 1
ATOM 503 C C . SER A 1 65 ? 7.689 6.698 -21.060 1.00 60.12 65 SER A C 1
ATOM 505 O O . SER A 1 65 ? 8.559 7.427 -21.520 1.00 60.12 65 SER A O 1
ATOM 507 N N . ALA A 1 66 ? 7.913 5.936 -19.984 1.00 58.25 66 ALA A N 1
ATOM 508 C CA . ALA A 1 66 ? 9.192 5.899 -19.264 1.00 58.25 66 ALA A CA 1
ATOM 509 C C . ALA A 1 66 ? 10.087 4.692 -19.627 1.00 58.25 66 ALA A C 1
ATOM 511 O O . ALA A 1 66 ? 11.103 4.474 -18.967 1.00 58.25 66 ALA A O 1
ATOM 512 N N . MET A 1 67 ? 9.705 3.873 -20.619 1.00 55.12 67 MET A N 1
ATOM 513 C CA . MET A 1 67 ? 10.424 2.638 -20.980 1.00 55.12 67 MET A CA 1
ATOM 514 C C . MET A 1 67 ? 11.414 2.764 -22.154 1.00 55.12 67 MET A C 1
ATOM 516 O O . MET A 1 67 ? 12.077 1.775 -22.459 1.00 55.12 67 MET A O 1
ATOM 520 N N . ASP A 1 68 ? 11.582 3.942 -22.763 1.00 49.81 68 ASP A N 1
ATOM 521 C CA . ASP A 1 68 ? 12.480 4.110 -23.924 1.00 49.81 68 ASP A CA 1
ATOM 522 C C . ASP A 1 68 ? 13.960 4.385 -23.570 1.00 49.81 68 ASP A C 1
ATOM 524 O O . ASP A 1 68 ? 14.827 4.250 -24.429 1.00 49.81 68 ASP A O 1
ATOM 528 N N . ASP A 1 69 ? 14.308 4.686 -22.314 1.00 48.25 69 ASP A N 1
ATOM 529 C CA . ASP A 1 69 ? 15.668 5.147 -21.957 1.00 48.25 69 ASP A CA 1
ATOM 530 C C . ASP A 1 69 ? 16.661 4.048 -21.517 1.00 48.25 69 ASP A C 1
ATOM 532 O O . ASP A 1 69 ? 17.750 4.354 -21.031 1.00 48.25 69 ASP A O 1
ATOM 536 N N . ALA A 1 70 ? 16.332 2.756 -21.648 1.00 53.22 70 ALA A N 1
ATOM 537 C CA . ALA A 1 70 ? 17.163 1.687 -21.067 1.00 53.22 70 ALA A CA 1
ATOM 538 C C . ALA A 1 70 ? 17.563 0.537 -22.007 1.00 53.22 70 ALA A C 1
ATOM 540 O O . ALA A 1 70 ? 18.024 -0.492 -21.506 1.00 53.22 70 ALA A O 1
ATOM 541 N N . HIS A 1 71 ? 17.433 0.677 -23.337 1.00 48.47 71 HIS A N 1
ATOM 542 C CA . HIS A 1 71 ? 17.870 -0.382 -24.264 1.00 48.47 71 HIS A CA 1
ATOM 543 C C . HIS A 1 71 ? 19.187 -0.139 -25.026 1.00 48.47 71 HIS A C 1
ATOM 545 O O . HIS A 1 71 ? 19.639 -1.054 -25.709 1.00 48.47 71 HIS A O 1
ATOM 551 N N . ASP A 1 72 ? 19.877 0.991 -24.839 1.00 45.06 72 ASP A N 1
ATOM 552 C CA . ASP A 1 72 ? 21.147 1.278 -25.531 1.00 45.06 72 ASP A CA 1
ATOM 553 C C . ASP A 1 72 ? 22.367 1.245 -24.588 1.00 45.06 72 ASP A C 1
ATOM 555 O O . ASP A 1 72 ? 22.915 2.271 -24.201 1.00 45.06 72 ASP A O 1
ATOM 559 N N . ALA A 1 73 ? 22.777 0.051 -24.141 1.00 52.38 73 ALA A N 1
ATOM 560 C CA . ALA A 1 73 ? 24.062 -0.121 -23.438 1.00 52.38 73 ALA A CA 1
ATOM 561 C C . ALA A 1 73 ? 24.674 -1.531 -23.561 1.00 52.38 73 ALA A C 1
ATOM 563 O O . ALA A 1 73 ? 25.441 -1.961 -22.701 1.00 52.38 73 ALA A O 1
ATOM 564 N N . SER A 1 74 ? 24.330 -2.301 -24.598 1.00 49.72 74 SER A N 1
ATOM 565 C CA . SER A 1 74 ? 24.959 -3.615 -24.819 1.00 49.72 74 SER A CA 1
ATOM 566 C C . SER A 1 74 ? 25.050 -3.988 -26.297 1.00 49.72 74 SER A C 1
ATOM 568 O O . SER A 1 74 ? 24.570 -5.032 -26.726 1.00 49.72 74 SER A O 1
ATOM 570 N N . ALA A 1 75 ? 25.703 -3.134 -27.084 1.00 55.78 75 ALA A N 1
ATOM 571 C CA . ALA A 1 75 ? 26.215 -3.514 -28.394 1.00 55.78 75 ALA A CA 1
ATOM 572 C C . ALA A 1 75 ? 27.438 -2.666 -28.769 1.00 55.78 75 ALA A C 1
ATOM 574 O O . ALA A 1 75 ? 27.378 -1.865 -29.692 1.00 55.78 75 ALA A O 1
ATOM 575 N N . GLU A 1 76 ? 28.575 -2.885 -28.105 1.00 50.38 76 GLU A N 1
ATOM 576 C CA . GLU A 1 76 ? 29.845 -2.748 -28.821 1.00 50.38 76 GLU A CA 1
ATOM 577 C C . GLU A 1 76 ? 30.566 -4.092 -28.785 1.00 50.38 76 GLU A C 1
ATOM 579 O O . GLU A 1 76 ? 30.991 -4.616 -27.754 1.00 50.38 76 GLU A O 1
ATOM 584 N N . LYS A 1 77 ? 30.507 -4.706 -29.959 1.00 49.94 77 LYS A N 1
ATOM 585 C CA . LYS A 1 77 ? 30.963 -6.030 -30.330 1.00 49.94 77 LYS A CA 1
ATOM 586 C C . LYS A 1 77 ? 32.480 -5.959 -30.487 1.00 49.94 77 LYS A C 1
ATOM 588 O O . LYS A 1 77 ? 32.996 -5.047 -31.119 1.00 49.94 77 LYS A O 1
ATOM 593 N N . THR A 1 78 ? 33.172 -6.933 -29.913 1.00 50.00 78 THR A N 1
ATOM 594 C CA . THR A 1 78 ? 34.540 -7.312 -30.273 1.00 50.00 78 THR A CA 1
ATOM 595 C C . THR A 1 78 ? 34.701 -7.347 -31.792 1.00 50.00 78 THR A C 1
ATOM 597 O O . THR A 1 78 ? 33.894 -8.025 -32.419 1.00 50.00 78 THR A O 1
ATOM 600 N N . GLU A 1 79 ? 35.731 -6.705 -32.353 1.00 45.22 79 GLU A N 1
ATOM 601 C CA . GLU A 1 79 ? 36.471 -7.179 -33.537 1.00 45.22 79 GLU A CA 1
ATOM 602 C C . GLU A 1 79 ? 37.734 -6.313 -33.785 1.00 45.22 79 GLU A C 1
ATOM 604 O O . GLU A 1 79 ? 37.630 -5.102 -33.940 1.00 45.22 79 GLU A O 1
ATOM 609 N N . GLU A 1 80 ? 38.881 -7.014 -33.763 1.00 44.28 80 GLU A N 1
ATOM 610 C CA . GLU A 1 80 ? 40.260 -6.746 -34.252 1.00 44.28 80 GLU A CA 1
ATOM 611 C C . GLU A 1 80 ? 41.031 -5.457 -33.893 1.00 44.28 80 GLU A C 1
ATOM 613 O O . GLU A 1 80 ? 40.770 -4.375 -34.463 1.00 44.28 80 GLU A O 1
#